Protein AF-A0A382HVF0-F1 (afdb_monomer_lite)

pLDDT: mean 95.2, std 3.17, range [82.12, 98.19]

InterPro domains:
  IPR003692 Hydantoinase B/oxoprolinas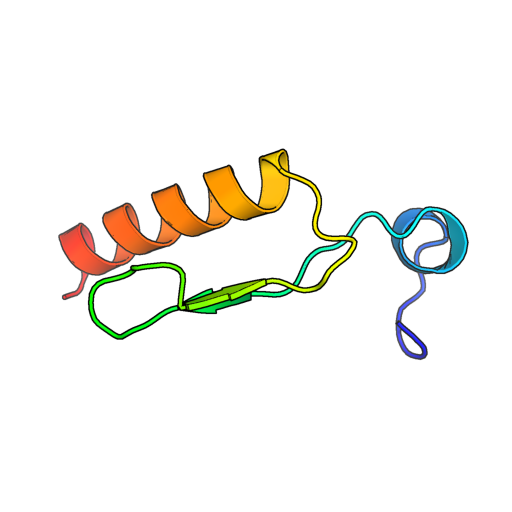e [PF02538] (2-52)

Foldseek 3Di:
DVPDDDCCCVPVVPDWDFDADPQLHTPDIDPPHDPVVVVVSSVVSVVCVVVPD

Organism: NCBI:txid408172

Structure (mmCIF, N/CA/C/O backbone):
data_AF-A0A382HVF0-F1
#
_entry.id   AF-A0A382HVF0-F1
#
loop_
_atom_site.group_PDB
_atom_site.id
_atom_site.type_symbol
_atom_site.label_atom_id
_atom_site.label_alt_id
_atom_site.label_comp_id
_atom_site.label_asym_id
_atom_site.label_entity_id
_atom_site.label_seq_id
_atom_site.pdbx_PDB_ins_code
_atom_site.Cartn_x
_atom_site.Cartn_y
_atom_site.Cartn_z
_atom_site.occupancy
_atom_site.B_iso_or_equiv
_atom_site.auth_seq_id
_atom_site.auth_comp_id
_atom_site.auth_asym_id
_atom_site.auth_atom_id
_atom_site.pdbx_PDB_model_num
ATOM 1 N N . MET A 1 1 ? 4.103 1.846 -11.930 1.00 83.00 1 MET A N 1
ATOM 2 C CA . MET A 1 1 ? 5.307 2.522 -11.381 1.00 83.00 1 MET A CA 1
ATOM 3 C C . MET A 1 1 ? 6.142 3.347 -12.376 1.00 83.00 1 MET A C 1
ATOM 5 O O . MET A 1 1 ? 7.194 3.838 -11.986 1.00 83.00 1 MET A O 1
ATOM 9 N N . LYS A 1 2 ? 5.696 3.583 -13.624 1.00 87.31 2 LYS A N 1
ATOM 10 C CA . LYS A 1 2 ? 6.493 4.313 -14.639 1.00 87.31 2 LYS A CA 1
ATOM 11 C C . LYS A 1 2 ? 6.882 5.744 -14.225 1.00 87.31 2 LYS A C 1
ATOM 13 O O . LYS A 1 2 ? 7.937 6.219 -14.621 1.00 87.31 2 LYS A O 1
ATOM 18 N N . SER A 1 3 ? 6.055 6.391 -13.405 1.00 95.31 3 SER A N 1
ATOM 19 C CA . SER A 1 3 ? 6.262 7.749 -12.886 1.00 95.31 3 SER A CA 1
ATOM 20 C C . SER A 1 3 ? 6.981 7.820 -11.535 1.00 95.31 3 SER A C 1
ATOM 22 O O . SER A 1 3 ? 7.262 8.919 -11.068 1.00 95.31 3 SER A O 1
ATOM 24 N N . ALA A 1 4 ? 7.259 6.689 -10.876 1.00 94.62 4 ALA A N 1
ATOM 25 C CA . ALA A 1 4 ? 7.997 6.714 -9.615 1.00 94.62 4 ALA A CA 1
ATOM 26 C C . ALA A 1 4 ? 9.422 7.245 -9.854 1.00 94.62 4 ALA A C 1
ATOM 28 O O . ALA A 1 4 ? 9.924 7.177 -10.972 1.00 94.62 4 ALA A O 1
ATOM 29 N N . TYR A 1 5 ? 10.094 7.741 -8.817 1.00 95.69 5 TYR A N 1
ATOM 30 C CA . TYR A 1 5 ? 11.530 8.066 -8.872 1.00 95.69 5 TYR A CA 1
ATOM 31 C C . TYR A 1 5 ? 12.366 7.138 -7.984 1.00 95.69 5 TYR A C 1
ATOM 33 O O . TYR A 1 5 ? 13.511 6.852 -8.312 1.00 95.69 5 TYR A O 1
ATOM 41 N N . SER A 1 6 ? 11.778 6.613 -6.905 1.00 96.75 6 SER A N 1
ATOM 42 C CA . SER A 1 6 ? 12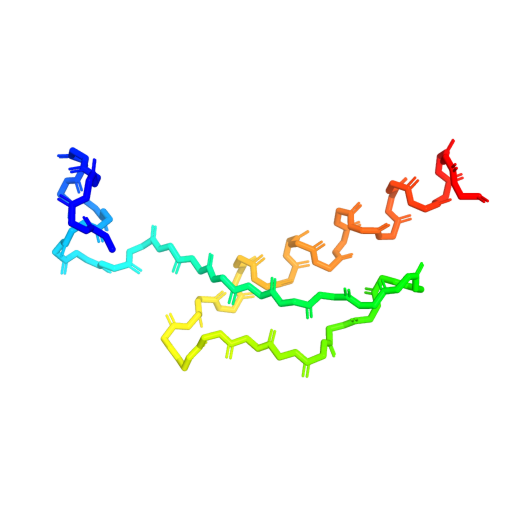.442 5.704 -5.969 1.00 96.75 6 SER A CA 1
ATOM 43 C C . SER A 1 6 ? 12.749 4.346 -6.601 1.00 96.75 6 SER A C 1
ATOM 45 O O . SER A 1 6 ? 11.854 3.686 -7.138 1.00 96.75 6 SER A O 1
ATOM 47 N N . THR A 1 7 ? 13.997 3.899 -6.466 1.00 96.12 7 THR A N 1
ATOM 48 C CA . THR A 1 7 ? 14.431 2.542 -6.831 1.00 96.12 7 THR A CA 1
ATOM 49 C C . THR A 1 7 ? 13.708 1.482 -6.002 1.00 96.12 7 THR A C 1
ATOM 51 O O . THR A 1 7 ? 13.343 0.435 -6.526 1.00 96.12 7 THR A O 1
ATOM 54 N N . ASN A 1 8 ? 13.368 1.786 -4.746 1.00 95.12 8 ASN A N 1
ATOM 55 C CA . ASN A 1 8 ? 12.589 0.891 -3.892 1.00 95.12 8 ASN A CA 1
ATOM 56 C C . ASN A 1 8 ? 11.205 0.571 -4.494 1.00 95.12 8 ASN A C 1
ATOM 58 O O . ASN A 1 8 ? 10.722 -0.550 -4.401 1.00 95.12 8 ASN A O 1
ATOM 62 N N . ILE A 1 9 ? 10.597 1.535 -5.192 1.00 94.44 9 ILE A N 1
ATOM 63 C CA . ILE A 1 9 ? 9.308 1.344 -5.874 1.00 94.44 9 ILE A CA 1
ATOM 64 C C . ILE A 1 9 ? 9.506 0.749 -7.277 1.00 94.44 9 ILE A C 1
ATOM 66 O O . ILE A 1 9 ? 8.748 -0.130 -7.685 1.00 94.44 9 ILE A O 1
ATOM 70 N N . LYS A 1 10 ? 10.502 1.225 -8.040 1.00 94.06 10 LYS A N 1
ATOM 71 C CA . LYS A 1 10 ? 10.716 0.789 -9.433 1.00 94.06 10 LYS A CA 1
ATOM 72 C C . LYS A 1 10 ? 11.268 -0.622 -9.566 1.00 94.06 10 LYS A C 1
ATOM 74 O O . LYS A 1 10 ? 10.863 -1.317 -10.488 1.00 94.06 10 LYS A O 1
ATOM 79 N N . GLU A 1 11 ? 12.207 -0.989 -8.705 1.00 93.38 11 GLU A N 1
ATOM 80 C CA . GLU A 1 11 ? 13.016 -2.204 -8.846 1.00 93.38 11 GLU A CA 1
ATOM 81 C C . GLU A 1 11 ? 12.645 -3.243 -7.795 1.00 93.38 11 GLU A C 1
ATOM 83 O O . GLU A 1 11 ? 12.560 -4.425 -8.102 1.00 93.38 11 GLU A O 1
ATOM 88 N N . ARG A 1 12 ? 12.390 -2.803 -6.556 1.00 93.69 12 ARG A N 1
ATOM 89 C CA . ARG A 1 12 ? 12.020 -3.703 -5.450 1.00 93.69 12 ARG A CA 1
ATOM 90 C C . ARG A 1 12 ? 10.510 -3.875 -5.285 1.00 93.69 12 ARG A C 1
ATOM 92 O O . ARG A 1 12 ? 10.087 -4.636 -4.423 1.00 93.69 12 ARG A O 1
ATOM 99 N N . HIS A 1 13 ? 9.722 -3.159 -6.089 1.00 92.88 13 HIS A N 1
ATOM 100 C CA . HIS A 1 13 ? 8.256 -3.167 -6.075 1.00 92.88 13 HIS A CA 1
ATOM 101 C C . HIS A 1 13 ? 7.644 -2.965 -4.688 1.00 92.88 13 HIS A C 1
ATOM 103 O O . HIS A 1 13 ? 6.539 -3.430 -4.426 1.00 92.88 13 HIS A O 1
ATOM 109 N N . ASP A 1 14 ? 8.310 -2.185 -3.835 1.00 95.19 14 ASP A N 1
ATOM 110 C CA . ASP A 1 14 ? 7.855 -1.875 -2.483 1.00 95.19 14 ASP A CA 1
ATOM 111 C C . ASP A 1 14 ? 6.723 -0.837 -2.507 1.00 95.19 14 ASP A C 1
ATOM 113 O O . ASP A 1 14 ? 6.887 0.356 -2.248 1.00 95.19 14 ASP A O 1
ATOM 117 N N . HIS A 1 15 ? 5.565 -1.302 -2.956 1.00 94.31 15 HIS A N 1
ATOM 118 C CA . HIS A 1 15 ? 4.320 -0.568 -3.055 1.00 94.31 15 HIS A CA 1
ATOM 119 C C . HIS A 1 15 ? 3.175 -1.570 -3.121 1.00 94.31 15 HIS A C 1
ATOM 121 O O . HIS A 1 15 ? 3.353 -2.756 -3.395 1.00 94.31 15 HIS A O 1
ATOM 127 N N . SER A 1 16 ? 1.963 -1.115 -2.845 1.00 95.88 16 SER A N 1
ATOM 128 C CA . SER A 1 16 ? 0.774 -1.945 -3.004 1.00 95.88 16 SER A CA 1
ATOM 129 C C . SER A 1 16 ? -0.393 -1.081 -3.435 1.00 95.88 16 SER A C 1
ATOM 131 O O . SER A 1 16 ? -0.379 0.141 -3.282 1.00 95.88 16 SER A O 1
ATOM 133 N N . THR A 1 17 ? -1.396 -1.705 -4.032 1.00 95.06 17 THR A N 1
ATOM 134 C CA . THR A 1 17 ? -2.606 -1.014 -4.472 1.00 95.06 17 THR A CA 1
ATOM 135 C C . THR A 1 17 ? -3.791 -1.913 -4.195 1.00 95.06 17 THR A C 1
ATOM 137 O O . THR A 1 17 ? -3.757 -3.104 -4.499 1.00 95.06 17 THR A O 1
ATOM 140 N N . ALA A 1 18 ? -4.826 -1.334 -3.603 1.00 96.50 18 ALA A N 1
ATOM 141 C CA . ALA A 1 18 ? -6.027 -2.037 -3.202 1.00 96.50 18 ALA A CA 1
ATOM 142 C C . ALA A 1 18 ? -7.258 -1.162 -3.436 1.00 96.50 18 ALA A C 1
ATOM 144 O O . ALA A 1 18 ? -7.173 0.065 -3.383 1.00 96.50 18 ALA A O 1
ATOM 145 N N . ILE A 1 19 ? -8.396 -1.806 -3.678 1.00 97.06 19 ILE A N 1
ATOM 146 C CA . ILE A 1 19 ? -9.712 -1.171 -3.722 1.00 97.06 19 ILE A CA 1
ATOM 147 C C . ILE A 1 19 ? -10.491 -1.660 -2.510 1.00 97.06 19 ILE A C 1
ATOM 149 O O . ILE A 1 19 ? -10.577 -2.867 -2.264 1.00 97.06 19 ILE A O 1
ATOM 153 N N . MET A 1 20 ? -11.073 -0.718 -1.775 1.00 96.75 20 MET A N 1
ATOM 154 C CA . MET A 1 20 ? -11.927 -0.996 -0.627 1.00 96.75 20 MET A CA 1
ATOM 155 C C . MET A 1 20 ? -13.323 -0.436 -0.852 1.00 96.75 20 MET A C 1
ATOM 157 O O . MET A 1 20 ? -13.491 0.567 -1.548 1.00 96.75 20 MET A O 1
ATOM 161 N N . ASP A 1 21 ? -14.328 -1.101 -0.292 1.00 96.50 21 ASP A N 1
ATOM 162 C CA . ASP A 1 21 ? -15.697 -0.602 -0.333 1.00 96.50 21 ASP A CA 1
ATOM 163 C C . ASP A 1 21 ? -15.942 0.502 0.707 1.00 96.50 21 ASP A C 1
ATOM 165 O O . ASP A 1 21 ? -15.085 0.845 1.523 1.00 96.50 21 ASP A O 1
ATOM 169 N N . ARG A 1 22 ? -17.158 1.060 0.686 1.00 96.12 22 ARG A N 1
ATOM 170 C CA . ARG A 1 22 ? -17.576 2.132 1.603 1.00 96.12 22 ARG A CA 1
ATOM 171 C C . ARG A 1 22 ? -17.597 1.716 3.075 1.00 96.12 22 ARG A C 1
ATOM 173 O O . ARG A 1 22 ? -17.623 2.591 3.928 1.00 96.12 22 ARG A O 1
ATOM 180 N N . SER A 1 23 ? -17.604 0.416 3.364 1.00 95.75 23 SER A N 1
ATOM 181 C CA . SER A 1 23 ? -17.512 -0.124 4.724 1.00 95.75 23 SER A CA 1
ATOM 182 C C . SER A 1 23 ? -16.071 -0.429 5.148 1.00 95.75 23 SER A C 1
ATOM 184 O O . SER A 1 23 ? -15.858 -1.001 6.211 1.00 95.75 23 SER A O 1
ATOM 186 N N . GLY A 1 24 ? -15.078 -0.068 4.327 1.00 95.81 24 GLY A N 1
ATOM 187 C CA . GLY A 1 24 ? -13.665 -0.293 4.627 1.00 95.81 24 GLY A CA 1
ATOM 188 C C . GLY A 1 24 ? -13.210 -1.733 4.398 1.00 95.81 24 GLY A C 1
ATOM 189 O O . GLY A 1 24 ? -12.108 -2.094 4.808 1.00 95.81 24 GLY A O 1
ATOM 190 N N . ARG A 1 25 ? -14.024 -2.571 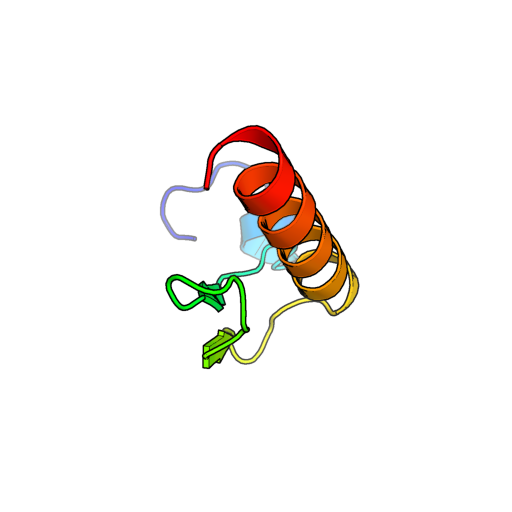3.742 1.00 96.38 25 ARG A N 1
ATOM 191 C CA . ARG A 1 25 ? -13.642 -3.951 3.420 1.00 96.38 25 ARG A CA 1
ATOM 192 C C . ARG A 1 25 ? -12.804 -3.981 2.151 1.00 96.38 25 ARG A C 1
ATOM 194 O O . ARG A 1 25 ? -13.143 -3.337 1.158 1.00 96.38 25 ARG A O 1
ATOM 201 N N . LEU A 1 26 ? -11.746 -4.786 2.166 1.00 96.81 26 LEU A N 1
ATOM 202 C CA . LEU A 1 26 ? -10.917 -5.046 0.994 1.00 96.81 26 LEU A CA 1
ATOM 203 C C . LEU A 1 26 ? -11.712 -5.823 -0.065 1.00 96.81 26 LEU A C 1
ATOM 205 O O . LEU A 1 26 ? -12.192 -6.922 0.203 1.00 96.81 26 LEU A O 1
ATOM 209 N N . ILE A 1 27 ? -11.814 -5.266 -1.272 1.00 97.81 27 ILE A N 1
ATOM 210 C CA . ILE A 1 27 ? -12.490 -5.901 -2.413 1.00 97.81 27 ILE A CA 1
ATOM 211 C C . ILE A 1 27 ? -11.482 -6.580 -3.333 1.00 97.81 27 ILE A C 1
ATOM 213 O O . ILE A 1 27 ? -11.692 -7.709 -3.769 1.00 97.81 27 ILE A O 1
ATOM 217 N N . VAL A 1 28 ? -10.377 -5.899 -3.631 1.00 97.69 28 VAL A N 1
ATOM 218 C CA . VAL A 1 28 ? -9.296 -6.449 -4.451 1.00 97.69 28 VAL A CA 1
ATOM 219 C C . VAL A 1 28 ? -7.971 -5.801 -4.080 1.00 97.69 28 VAL A C 1
ATOM 221 O O . VAL A 1 28 ? -7.921 -4.631 -3.700 1.00 97.69 28 VAL A O 1
ATOM 224 N N . GLN A 1 29 ? -6.894 -6.562 -4.232 1.00 97.00 29 GLN A N 1
ATOM 225 C CA . GLN A 1 29 ? -5.518 -6.094 -4.128 1.00 97.00 29 GLN A CA 1
ATOM 226 C C . GLN A 1 29 ? -4.739 -6.470 -5.390 1.00 97.00 29 GLN A C 1
ATOM 228 O O . GLN A 1 29 ? -5.052 -7.463 -6.050 1.00 97.00 29 GLN A O 1
ATOM 233 N N . ALA A 1 30 ? -3.701 -5.700 -5.711 1.00 95.62 30 ALA A N 1
ATOM 234 C CA . ALA A 1 30 ? -2.731 -6.102 -6.722 1.00 95.62 30 ALA A CA 1
ATOM 235 C C . ALA A 1 30 ? -2.034 -7.407 -6.294 1.00 95.62 30 ALA A C 1
ATOM 237 O O . ALA A 1 30 ? -1.799 -7.619 -5.102 1.00 95.62 30 ALA A O 1
ATOM 238 N N . ILE A 1 31 ? -1.689 -8.258 -7.263 1.00 91.44 31 ILE A N 1
ATOM 239 C CA . ILE A 1 31 ? -1.124 -9.599 -7.025 1.00 91.44 31 ILE A CA 1
ATOM 240 C C . ILE A 1 31 ? 0.150 -9.530 -6.172 1.00 91.44 31 ILE A C 1
ATOM 242 O O . ILE A 1 31 ? 0.305 -10.300 -5.232 1.00 91.44 31 ILE A O 1
ATOM 246 N N . GLU A 1 32 ? 1.017 -8.557 -6.447 1.00 91.50 32 GLU A N 1
ATOM 247 C CA . GLU A 1 32 ? 2.295 -8.358 -5.749 1.00 91.50 32 GLU A CA 1
ATOM 248 C C . GLU A 1 32 ? 2.175 -7.425 -4.531 1.00 91.50 32 GLU A C 1
ATOM 250 O O . GLU A 1 32 ? 3.142 -6.793 -4.114 1.00 91.50 32 GLU A O 1
ATOM 255 N N . SER A 1 33 ? 0.975 -7.292 -3.957 1.00 92.69 33 SER A N 1
ATOM 256 C CA . SER A 1 33 ? 0.798 -6.459 -2.767 1.00 92.69 33 SER A CA 1
ATOM 257 C C . SER A 1 33 ? 1.497 -7.068 -1.557 1.00 92.69 33 SER A C 1
ATOM 259 O O . SER A 1 33 ? 1.318 -8.242 -1.232 1.00 92.69 33 SER A O 1
ATOM 261 N N . LEU A 1 34 ? 2.237 -6.233 -0.836 1.00 96.06 34 LEU A N 1
ATOM 262 C CA . LEU A 1 34 ? 2.913 -6.611 0.390 1.00 96.06 34 LEU A CA 1
ATOM 263 C C . LEU A 1 34 ? 1.884 -6.727 1.526 1.00 96.06 34 LEU A C 1
ATOM 265 O O . LEU A 1 34 ? 1.136 -5.771 1.764 1.00 96.06 34 LEU A O 1
ATOM 269 N N . PRO A 1 35 ? 1.851 -7.845 2.279 1.00 94.12 35 PRO A N 1
ATOM 270 C CA . PRO A 1 35 ? 0.859 -8.057 3.337 1.00 94.12 35 PRO A CA 1
ATOM 271 C C . PRO A 1 35 ? 0.803 -6.928 4.372 1.00 94.12 35 PRO A C 1
ATOM 273 O O . PRO A 1 35 ? -0.278 -6.545 4.814 1.00 94.12 35 PRO A O 1
ATOM 276 N N . ILE 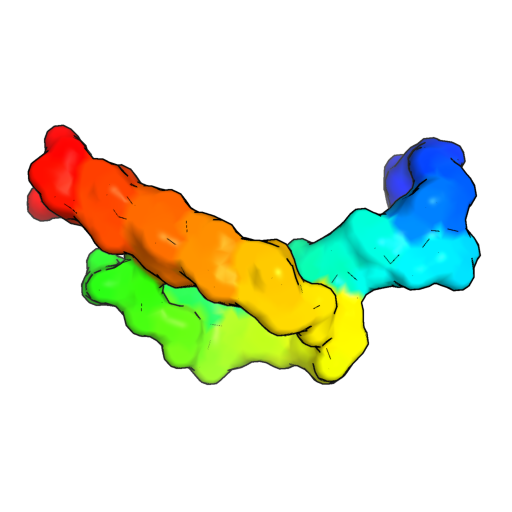A 1 36 ? 1.957 -6.344 4.710 1.00 96.50 36 ILE A N 1
ATOM 277 C CA . ILE A 1 36 ? 2.045 -5.232 5.663 1.00 96.50 36 ILE A CA 1
ATOM 278 C C . ILE A 1 36 ? 1.328 -3.970 5.166 1.00 96.50 36 ILE A C 1
ATOM 280 O O . ILE A 1 36 ? 0.663 -3.294 5.950 1.00 96.50 36 ILE A O 1
ATOM 284 N N . HIS A 1 37 ? 1.397 -3.676 3.865 1.00 96.88 37 HIS A N 1
ATOM 285 C CA . HIS A 1 37 ? 0.685 -2.541 3.283 1.00 96.88 37 HIS A CA 1
ATOM 286 C C . HIS A 1 37 ? -0.823 -2.757 3.339 1.00 96.88 37 HIS A C 1
ATOM 288 O O . HIS A 1 37 ? -1.554 -1.845 3.712 1.00 96.88 37 HIS A O 1
ATOM 294 N N . ILE A 1 38 ? -1.288 -3.965 3.017 1.00 96.75 38 ILE A N 1
ATOM 295 C CA . ILE A 1 38 ? -2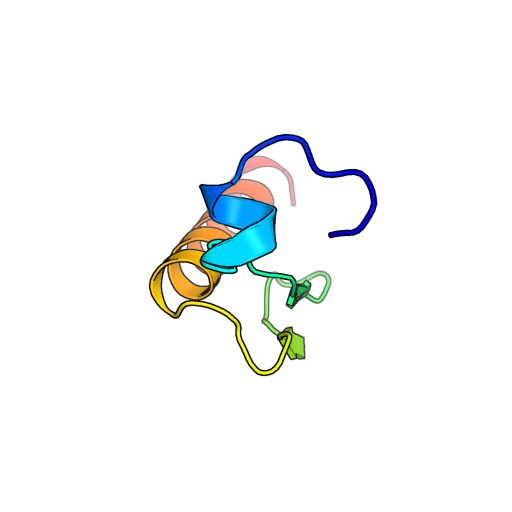.718 -4.287 3.018 1.00 96.75 38 ILE A CA 1
ATOM 296 C C . ILE A 1 38 ? -3.294 -4.262 4.437 1.00 96.75 38 ILE A C 1
ATOM 298 O O . ILE A 1 38 ? -4.342 -3.656 4.655 1.00 96.75 38 ILE A O 1
ATOM 302 N N . ALA A 1 39 ? -2.592 -4.842 5.415 1.00 95.56 39 ALA A N 1
ATOM 303 C CA . ALA A 1 39 ? -3.012 -4.805 6.815 1.00 95.56 39 ALA A CA 1
ATOM 304 C C . ALA A 1 39 ? -3.084 -3.366 7.356 1.00 95.56 39 ALA A C 1
ATOM 306 O O . ALA A 1 39 ? -4.068 -2.992 7.997 1.00 95.56 39 ALA A O 1
ATOM 307 N N . SER A 1 40 ? -2.073 -2.545 7.048 1.00 96.44 40 SER A N 1
ATOM 308 C CA . SER A 1 40 ? -2.036 -1.130 7.433 1.00 96.44 40 SER A CA 1
ATOM 309 C C . SER A 1 40 ? -3.169 -0.325 6.786 1.00 96.44 40 SER A C 1
ATOM 311 O O . SER A 1 40 ? -3.887 0.393 7.481 1.00 96.44 40 SER A O 1
ATOM 313 N N . LEU A 1 41 ? -3.399 -0.495 5.477 1.00 96.12 41 LEU A N 1
ATOM 314 C CA . LEU A 1 41 ? -4.499 0.160 4.765 1.00 96.12 41 LEU A CA 1
ATOM 315 C C . LEU A 1 41 ? -5.861 -0.220 5.355 1.00 96.12 41 LEU A C 1
ATOM 317 O O . LEU A 1 41 ? -6.698 0.658 5.546 1.00 96.12 41 LEU A O 1
ATOM 321 N N . HIS A 1 42 ? -6.081 -1.501 5.669 1.00 96.06 42 HIS A N 1
ATOM 322 C CA . HIS A 1 42 ? -7.314 -1.956 6.312 1.00 96.06 42 HIS A CA 1
ATOM 323 C C . HIS A 1 42 ? -7.532 -1.250 7.658 1.00 96.06 42 HIS A C 1
ATOM 325 O O . HIS A 1 42 ? -8.590 -0.664 7.871 1.00 96.06 42 HIS A O 1
ATOM 331 N N . GLY A 1 43 ? -6.516 -1.216 8.528 1.00 96.62 43 GLY A N 1
ATOM 332 C CA . GLY A 1 43 ? -6.587 -0.481 9.797 1.00 96.62 43 GLY A CA 1
ATOM 333 C C . GLY A 1 43 ? -6.864 1.017 9.615 1.00 96.62 43 GLY A C 1
ATOM 334 O O . GLY A 1 43 ? -7.700 1.578 10.323 1.00 96.62 43 GLY A O 1
ATOM 335 N N . LEU A 1 44 ? -6.227 1.653 8.625 1.00 97.12 44 LEU A N 1
ATOM 336 C CA . LEU A 1 44 ? -6.467 3.057 8.280 1.00 97.12 44 LEU A CA 1
ATOM 337 C C . LEU A 1 44 ? -7.930 3.311 7.893 1.00 97.12 44 LEU A C 1
ATOM 339 O O . LEU A 1 44 ? -8.505 4.304 8.333 1.00 97.12 44 LEU A O 1
ATOM 343 N N . MET A 1 45 ? -8.543 2.431 7.096 1.00 97.81 45 MET A N 1
ATOM 344 C CA . MET A 1 45 ? -9.947 2.593 6.706 1.00 97.81 45 MET A CA 1
ATOM 345 C C . MET A 1 45 ? -10.889 2.531 7.903 1.00 97.81 45 MET A C 1
ATOM 347 O O . MET A 1 45 ? -11.778 3.374 7.995 1.00 97.81 45 MET A O 1
ATOM 351 N N . HIS A 1 46 ? -10.675 1.594 8.832 1.00 96.94 46 HIS A N 1
ATOM 352 C CA . HIS A 1 46 ? -11.466 1.523 10.067 1.00 96.94 46 HIS A CA 1
ATOM 353 C C . HIS A 1 46 ? -11.357 2.816 10.873 1.00 96.94 46 HIS A C 1
ATOM 355 O O . HIS A 1 46 ? -12.378 3.393 11.231 1.00 96.94 46 HIS A O 1
ATOM 361 N N . ALA A 1 47 ? -10.140 3.331 11.064 1.00 98.00 47 ALA A N 1
ATOM 362 C CA . ALA A 1 47 ? -9.925 4.577 11.797 1.00 98.00 47 ALA A CA 1
ATOM 363 C C . ALA A 1 47 ? -10.573 5.797 11.113 1.00 98.00 47 ALA A C 1
ATOM 365 O O . ALA A 1 47 ? -11.104 6.683 11.782 1.00 98.00 47 ALA A O 1
ATOM 366 N N . LEU A 1 48 ? -10.540 5.866 9.777 1.00 97.88 48 LEU A N 1
ATOM 367 C CA . LEU A 1 48 ? -11.181 6.949 9.027 1.00 97.88 48 LEU A CA 1
ATOM 368 C C . LEU A 1 48 ? -12.706 6.883 9.118 1.00 97.88 48 LEU A C 1
ATOM 370 O O . LEU A 1 48 ? -13.335 7.920 9.308 1.00 97.88 48 LEU A O 1
ATOM 374 N N . LEU A 1 49 ? -13.288 5.690 8.995 1.00 97.56 49 LEU A N 1
ATOM 375 C CA . LEU A 1 49 ? -14.732 5.493 9.110 1.00 97.56 49 LEU A CA 1
ATOM 376 C C . LEU A 1 49 ? -15.224 5.754 10.534 1.00 97.56 49 LEU A C 1
ATOM 378 O O . LEU A 1 49 ? -16.247 6.399 10.696 1.00 97.56 49 LEU A O 1
ATOM 382 N N . GLU A 1 50 ? -14.477 5.348 11.560 1.00 97.81 50 GLU A N 1
ATOM 383 C CA . GLU A 1 50 ? -14.807 5.676 12.953 1.00 97.81 50 GLU A CA 1
ATOM 384 C C . GLU A 1 50 ? -14.806 7.192 13.201 1.00 97.81 50 GLU A C 1
ATOM 386 O O . GLU A 1 50 ? -15.645 7.717 13.930 1.00 97.81 50 GLU A O 1
ATOM 391 N N . LYS A 1 51 ? -13.869 7.916 12.580 1.00 98.19 51 LYS A N 1
ATOM 392 C CA . LYS A 1 51 ? -13.711 9.358 12.789 1.00 98.19 51 LYS A CA 1
ATOM 393 C C . LYS A 1 51 ? -14.653 10.215 11.935 1.00 98.19 51 LYS A C 1
ATOM 395 O O . LYS A 1 51 ? -14.957 11.345 12.322 1.00 98.19 51 LYS A O 1
ATOM 400 N N . HIS A 1 52 ? -15.033 9.740 10.751 1.00 97.00 52 HIS A N 1
ATOM 401 C CA . HIS A 1 52 ? -15.658 10.569 9.713 1.00 97.00 52 HIS A CA 1
ATOM 402 C C . HIS A 1 52 ? -16.835 9.918 8.967 1.00 97.00 52 HIS A C 1
ATOM 404 O O . HIS A 1 52 ? -17.445 10.604 8.145 1.00 97.00 52 HIS A O 1
ATOM 410 N N . GLY A 1 53 ? -17.104 8.627 9.176 1.00 82.12 53 GLY A N 1
ATOM 411 C CA . GLY A 1 53 ? -18.213 7.892 8.554 1.00 82.12 53 GLY A CA 1
ATOM 412 C C . GLY A 1 53 ? -19.524 8.079 9.300 1.00 82.12 53 GLY A C 1
ATOM 413 O O . GLY A 1 53 ? -20.561 8.116 8.601 1.00 82.12 53 GLY A O 1
#

Secondary structure (DSSP, 8-state):
-TT---HHHHTS-----EEE-TTS-EEEE-TT--HHHHHHHHHHHHHHHHHH-

Sequence (53 aa):
MKSAYSTNIKER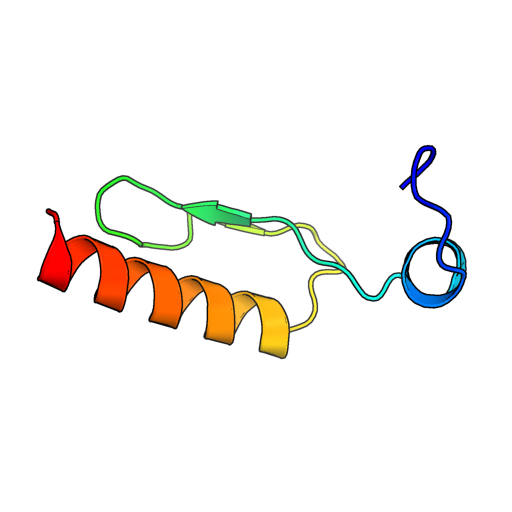HDHSTAIMDRSGRLIVQAIESLPIHIASLHGLMHALLEKHG

Radius of gyration: 12.89 Å; chains: 1; bounding box: 33×20×28 Å